Protein AF-A0A5J4Y5H3-F1 (afdb_monomer_lite)

Foldseek 3Di:
DDDPDDDAPQLVVLVVVQVVCVVPPDPQKDKADPPPDSQKMKMWGAQDPPDPRHRPIWIKIWGHDSPPPVAAIFIFTPDQDDDPQADRRRGGDDCVNDVVD

Structure (mmCIF, N/CA/C/O backbone):
data_AF-A0A5J4Y5H3-F1
#
_entry.id   AF-A0A5J4Y5H3-F1
#
loop_
_atom_site.group_PDB
_atom_site.id
_atom_site.type_symbol
_atom_site.label_atom_id
_atom_site.label_alt_id
_atom_site.label_comp_id
_atom_site.label_asym_id
_atom_site.label_entity_id
_atom_site.label_seq_id
_atom_site.pdbx_PDB_ins_code
_atom_site.Cartn_x
_atom_site.Cartn_y
_atom_site.Cartn_z
_atom_site.occupancy
_atom_site.B_iso_or_equiv
_atom_site.auth_seq_id
_atom_site.auth_comp_id
_atom_site.auth_asym_id
_atom_site.auth_atom_id
_atom_site.pdbx_PDB_model_num
ATOM 1 N N . MET A 1 1 ? -36.129 -0.599 12.506 1.00 42.72 1 MET A N 1
ATOM 2 C CA . MET A 1 1 ? -35.075 0.057 13.307 1.00 42.72 1 MET A CA 1
ATOM 3 C C . MET A 1 1 ? -33.785 -0.744 13.157 1.00 42.72 1 MET A C 1
ATOM 5 O O . MET A 1 1 ? -33.684 -1.814 13.737 1.00 42.72 1 MET A O 1
ATOM 9 N N . LYS A 1 2 ? -32.836 -0.296 12.326 1.00 43.00 2 LYS A N 1
ATOM 10 C CA . LYS A 1 2 ? -31.451 -0.795 12.341 1.00 43.00 2 LYS A CA 1
ATOM 11 C C . LYS A 1 2 ? -30.597 0.389 12.771 1.00 43.00 2 LYS A C 1
ATOM 13 O O . LYS A 1 2 ? -30.557 1.386 12.059 1.00 43.00 2 LYS A O 1
ATOM 18 N N . GLY A 1 3 ? -30.039 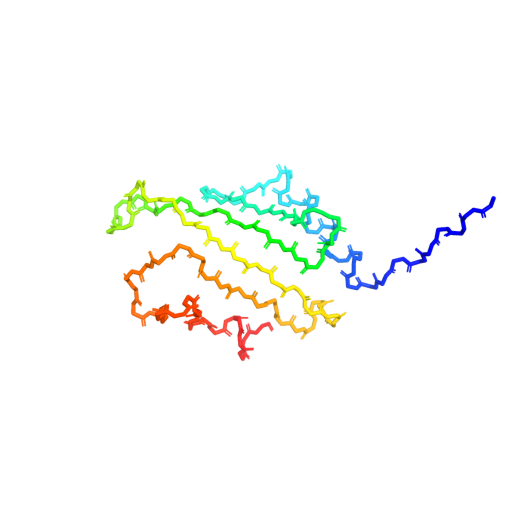0.318 13.977 1.00 41.38 3 GLY A N 1
ATOM 19 C CA . GLY A 1 3 ? -29.158 1.358 14.493 1.00 41.38 3 GLY A CA 1
ATOM 20 C C . GLY A 1 3 ? -27.951 1.482 13.575 1.00 41.38 3 GLY A C 1
ATOM 21 O O . GLY A 1 3 ? -27.277 0.491 13.305 1.00 41.38 3 GLY A O 1
ATOM 22 N N . SER A 1 4 ? -27.705 2.684 13.069 1.00 56.09 4 SER A N 1
ATOM 23 C CA . SER A 1 4 ? -26.438 3.039 12.445 1.00 56.09 4 SER A CA 1
ATOM 24 C C . SER A 1 4 ? -25.344 2.865 13.500 1.00 56.09 4 SER A C 1
ATOM 26 O O . SER A 1 4 ? -25.162 3.736 14.352 1.00 56.09 4 SER A O 1
AT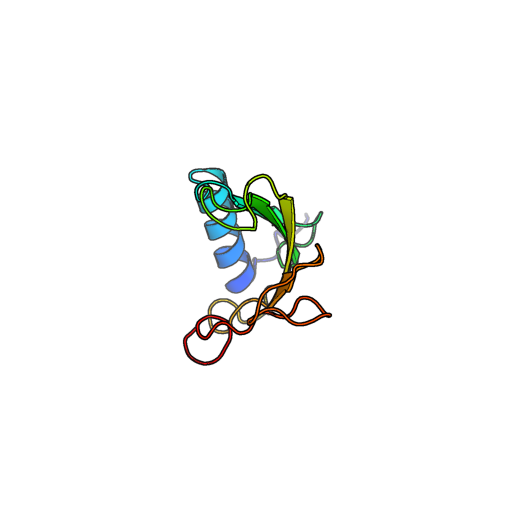OM 28 N N . GLY A 1 5 ? -24.678 1.708 13.497 1.00 61.19 5 GLY A N 1
ATOM 29 C CA . GLY A 1 5 ? -23.517 1.460 14.341 1.00 61.19 5 GLY A CA 1
ATOM 30 C C . GLY A 1 5 ? -22.502 2.568 14.096 1.00 61.19 5 GLY A C 1
ATOM 31 O O . GLY A 1 5 ? -22.141 2.848 12.953 1.00 61.19 5 GLY A O 1
ATOM 32 N N . GLN A 1 6 ? -22.115 3.263 15.159 1.00 72.38 6 GLN A N 1
ATOM 33 C CA . GLN A 1 6 ? -21.184 4.375 15.065 1.00 72.38 6 GLN A CA 1
ATOM 34 C C . GLN A 1 6 ? -19.857 3.837 14.517 1.00 72.38 6 GLN A C 1
ATOM 36 O O . GLN A 1 6 ? -19.244 2.962 15.124 1.00 72.38 6 GLN A O 1
ATOM 41 N N . LEU A 1 7 ? -19.433 4.324 13.349 1.00 78.44 7 LEU A N 1
ATOM 42 C CA . LEU A 1 7 ? -18.156 3.929 12.753 1.00 78.44 7 LEU A CA 1
ATOM 43 C C . LEU A 1 7 ? -17.010 4.229 13.729 1.00 78.44 7 LEU A C 1
ATOM 45 O O . LEU A 1 7 ? -17.000 5.295 14.363 1.00 78.44 7 LEU A O 1
ATOM 49 N N . SER A 1 8 ? -16.039 3.316 13.820 1.00 92.12 8 SER A N 1
ATOM 50 C CA . SER A 1 8 ? -14.809 3.557 14.577 1.00 92.12 8 SER A CA 1
ATOM 51 C C . SER A 1 8 ? -14.073 4.784 14.027 1.00 92.12 8 SER A C 1
ATOM 53 O O . SER A 1 8 ? -14.258 5.183 12.873 1.00 92.12 8 SER A O 1
ATOM 55 N N . SER A 1 9 ? -13.228 5.403 14.852 1.00 93.31 9 SER A N 1
ATOM 56 C CA . SER A 1 9 ? -12.367 6.512 14.418 1.00 93.31 9 SER A CA 1
ATOM 57 C C . SER A 1 9 ? -11.509 6.127 13.208 1.00 93.31 9 SER A C 1
ATOM 59 O O . SER A 1 9 ? -11.424 6.900 12.255 1.00 93.31 9 SER A O 1
ATOM 61 N N . SER A 1 10 ? -10.956 4.912 13.212 1.00 96.31 10 SER A N 1
ATOM 62 C CA . SER A 1 10 ? -10.184 4.338 12.107 1.00 96.31 10 SER A CA 1
ATOM 63 C C . SER A 1 10 ? -11.013 4.189 10.831 1.00 96.31 10 SER A C 1
ATOM 65 O O . SER A 1 10 ? -10.604 4.683 9.784 1.00 96.31 10 SER A O 1
ATOM 67 N N . ALA A 1 11 ? -12.223 3.627 10.905 1.00 96.19 11 ALA A N 1
ATOM 68 C CA . ALA A 1 11 ? -13.102 3.500 9.742 1.00 96.19 11 ALA A CA 1
ATOM 69 C C . ALA A 1 11 ? -13.488 4.866 9.151 1.00 96.19 11 ALA A C 1
ATOM 71 O O . ALA A 1 11 ? -13.493 5.027 7.933 1.00 96.19 11 ALA A O 1
ATOM 72 N N . LYS A 1 12 ? -13.764 5.871 9.996 1.00 96.62 12 LYS A N 1
ATOM 73 C CA . LYS A 1 12 ? -14.040 7.245 9.539 1.00 96.62 12 LYS A CA 1
ATOM 74 C C . LYS A 1 12 ? -12.837 7.859 8.824 1.00 96.62 12 LYS A C 1
ATOM 76 O O . LYS A 1 12 ? -13.009 8.513 7.799 1.00 96.62 12 LYS A O 1
ATOM 81 N N . ARG A 1 13 ? -11.627 7.648 9.355 1.00 97.75 13 ARG A N 1
ATOM 82 C CA . ARG A 1 13 ? -10.381 8.110 8.730 1.00 97.75 13 ARG A CA 1
ATOM 83 C C . ARG A 1 13 ? -10.181 7.461 7.357 1.00 97.75 13 ARG A C 1
ATOM 85 O O . ARG A 1 13 ? -9.956 8.186 6.397 1.00 97.75 13 ARG A O 1
ATOM 92 N N . ILE A 1 14 ? -10.331 6.140 7.255 1.00 97.81 14 ILE A N 1
ATOM 93 C CA . ILE A 1 14 ? -10.163 5.404 5.990 1.00 97.81 14 ILE A CA 1
ATOM 94 C C . ILE A 1 14 ? -11.225 5.824 4.961 1.00 97.81 14 ILE A C 1
ATOM 96 O O . ILE A 1 14 ? -10.909 6.014 3.793 1.00 97.81 14 ILE A O 1
ATOM 100 N N . GLN A 1 15 ? -12.481 6.031 5.374 1.00 96.62 15 GLN A N 1
ATOM 101 C CA . GLN A 1 15 ? -13.531 6.535 4.476 1.00 96.62 15 GLN A CA 1
ATOM 102 C C . GLN A 1 15 ? -13.231 7.935 3.937 1.00 96.62 15 GLN A C 1
ATOM 104 O O . GLN A 1 15 ? -13.533 8.218 2.779 1.00 96.62 15 GLN A O 1
ATOM 109 N N . LYS A 1 16 ? -12.640 8.808 4.761 1.00 97.25 16 LYS A N 1
ATOM 110 C CA . LYS A 1 16 ? -12.216 10.137 4.317 1.00 97.25 16 LYS A CA 1
ATOM 111 C C . LYS A 1 16 ? -11.124 10.034 3.249 1.00 97.25 16 LYS A C 1
ATOM 113 O O . LYS A 1 16 ? -11.272 10.638 2.194 1.00 97.25 16 LYS A O 1
ATOM 118 N N . GLU A 1 17 ? -10.096 9.221 3.482 1.00 97.94 17 GLU A N 1
ATOM 119 C CA . GLU A 1 17 ? -9.034 8.989 2.490 1.00 97.94 17 GLU A CA 1
ATOM 120 C C . GLU A 1 17 ? -9.557 8.329 1.214 1.00 97.94 17 GLU A C 1
ATOM 122 O O . GLU A 1 17 ? -9.106 8.664 0.125 1.00 97.94 17 GLU A O 1
ATOM 127 N N . LEU A 1 18 ? -10.544 7.433 1.323 1.00 97.25 18 LEU A N 1
ATOM 128 C CA . LEU A 1 18 ? -11.207 6.849 0.158 1.00 97.25 18 LEU A CA 1
ATOM 129 C C . LEU A 1 18 ? -11.897 7.916 -0.697 1.00 97.25 18 LEU A C 1
ATOM 131 O O . LEU A 1 18 ? -11.821 7.867 -1.923 1.00 97.25 18 LEU A O 1
ATOM 135 N N . ALA A 1 19 ? -12.575 8.875 -0.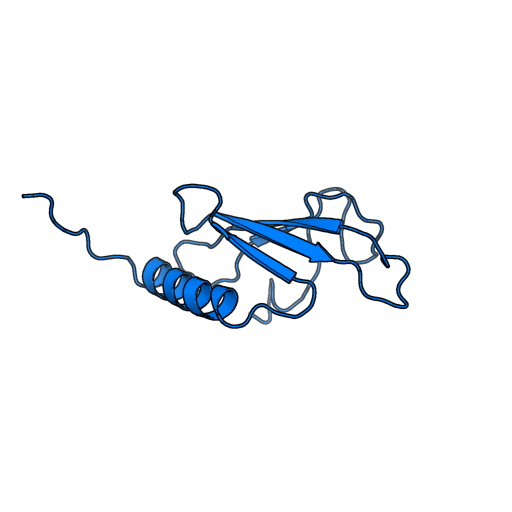066 1.00 96.81 19 ALA A N 1
ATOM 136 C CA . ALA A 1 19 ? -13.191 9.983 -0.785 1.00 96.81 19 ALA A CA 1
ATOM 137 C C . ALA A 1 19 ? -12.130 10.877 -1.449 1.00 96.81 19 ALA A C 1
ATOM 139 O O . ALA A 1 19 ? -12.307 11.270 -2.599 1.00 96.81 19 ALA A O 1
ATOM 140 N N . GLU A 1 20 ? -11.021 11.147 -0.756 1.00 96.88 20 GLU A N 1
ATOM 141 C CA . GLU A 1 20 ? -9.910 11.956 -1.270 1.00 96.88 20 GLU A CA 1
ATOM 142 C C . GLU A 1 20 ? -9.226 11.287 -2.470 1.00 96.88 20 GLU A C 1
ATOM 144 O O . GLU A 1 20 ? -9.141 11.902 -3.528 1.00 96.88 20 GLU A O 1
ATOM 149 N N . ILE A 1 21 ? -8.834 10.011 -2.370 1.00 95.75 21 ILE A N 1
ATOM 150 C CA . ILE A 1 21 ? -8.184 9.287 -3.477 1.00 95.75 21 ILE A CA 1
ATOM 151 C C . ILE A 1 21 ? -9.120 9.051 -4.666 1.00 95.75 21 ILE A C 1
ATOM 153 O O . ILE A 1 21 ? -8.662 8.945 -5.799 1.00 95.75 21 ILE A O 1
ATOM 157 N N . SER A 1 22 ? -10.432 8.960 -4.428 1.00 93.31 22 SER A N 1
ATOM 158 C CA . SER A 1 22 ? -11.418 8.840 -5.510 1.00 93.31 22 SER A CA 1
ATOM 159 C C . SER A 1 22 ? -11.606 10.160 -6.259 1.00 93.31 22 SER A C 1
ATOM 161 O O . SER A 1 22 ? -11.948 10.144 -7.439 1.00 93.31 22 SER A O 1
ATOM 163 N N . LEU A 1 23 ? -11.419 11.290 -5.571 1.00 95.75 23 LEU A N 1
ATOM 164 C CA . LEU A 1 23 ? -11.535 12.626 -6.147 1.00 95.75 23 LEU A CA 1
ATOM 165 C C . LEU A 1 23 ? -10.248 13.050 -6.864 1.00 95.75 23 LEU A C 1
ATOM 167 O O . LEU A 1 23 ? -10.322 13.610 -7.955 1.00 95.75 23 LEU A O 1
ATOM 171 N N . ASP A 1 24 ? -9.097 12.784 -6.252 1.00 94.69 24 ASP A N 1
ATOM 172 C CA . ASP A 1 24 ? -7.773 13.165 -6.744 1.00 94.69 24 ASP A CA 1
ATOM 173 C C . ASP A 1 24 ? -6.792 11.987 -6.596 1.00 94.69 24 ASP A C 1
ATOM 175 O O . ASP A 1 24 ? -6.007 11.921 -5.642 1.00 94.69 24 ASP A O 1
ATOM 179 N N . PRO A 1 25 ? -6.873 10.980 -7.487 1.00 93.19 25 PRO A N 1
ATOM 180 C CA . PRO A 1 25 ? -5.996 9.823 -7.418 1.00 93.19 25 PRO A CA 1
ATOM 181 C C . PRO A 1 25 ? -4.553 10.222 -7.757 1.00 93.19 25 PRO A C 1
ATOM 183 O O . PRO A 1 25 ? -4.324 10.933 -8.741 1.00 93.19 25 PRO A O 1
ATOM 186 N N . PRO A 1 26 ? -3.546 9.707 -7.025 1.00 93.75 26 PRO A N 1
ATOM 187 C CA . PRO A 1 26 ? -2.157 9.895 -7.406 1.00 93.75 26 PRO A CA 1
ATOM 188 C C . PRO A 1 26 ? -1.922 9.403 -8.834 1.00 93.75 26 PRO A C 1
ATOM 190 O O . PRO A 1 26 ? -2.423 8.348 -9.235 1.00 93.75 26 PRO A O 1
ATOM 193 N N . CYS A 1 27 ? -1.133 10.157 -9.601 1.00 92.69 27 CYS A N 1
ATOM 194 C CA . CYS A 1 27 ? -0.815 9.801 -10.979 1.00 92.69 27 CYS A CA 1
ATOM 195 C C . CYS A 1 27 ? -0.312 8.352 -11.059 1.00 92.69 27 CYS A C 1
ATOM 197 O O . CYS A 1 27 ? 0.538 7.946 -10.266 1.00 92.69 27 CYS A O 1
ATOM 199 N N . ASN A 1 28 ? -0.825 7.592 -12.031 1.00 94.44 28 ASN A N 1
ATOM 200 C CA . ASN A 1 28 ? -0.484 6.186 -12.266 1.00 94.44 28 ASN A CA 1
ATOM 201 C C . ASN A 1 28 ? -0.869 5.207 -11.144 1.00 94.44 28 ASN A C 1
ATOM 203 O O . ASN A 1 28 ? -0.475 4.041 -11.210 1.00 94.44 28 ASN A O 1
ATOM 207 N N . CYS A 1 29 ? -1.664 5.632 -10.163 1.00 96.75 29 CYS A N 1
ATOM 208 C CA . CYS A 1 29 ? -2.112 4.790 -9.064 1.00 96.75 29 CYS A CA 1
ATOM 209 C C . CYS A 1 29 ? -3.640 4.760 -8.968 1.00 96.75 29 CYS A C 1
ATOM 211 O O . CYS A 1 29 ? -4.332 5.737 -9.242 1.00 96.75 29 CYS A O 1
ATOM 213 N N . SER A 1 30 ? -4.171 3.635 -8.510 1.00 96.56 30 SER A N 1
ATOM 214 C CA . SER A 1 30 ? -5.547 3.523 -8.031 1.00 96.56 30 SER A CA 1
ATOM 215 C C . SER A 1 30 ? -5.574 2.672 -6.771 1.00 96.56 30 SER A C 1
ATOM 217 O O . SER A 1 30 ? -4.724 1.796 -6.590 1.00 96.56 30 SER A O 1
ATOM 219 N N . ALA A 1 31 ? -6.520 2.928 -5.874 1.00 97.69 31 ALA A N 1
ATOM 220 C CA . ALA A 1 31 ? -6.726 2.097 -4.698 1.00 97.69 31 ALA A CA 1
ATOM 221 C C . ALA A 1 31 ? -8.173 2.187 -4.212 1.00 97.69 31 ALA A C 1
ATOM 223 O O . ALA A 1 31 ? -8.826 3.215 -4.379 1.00 97.69 31 ALA A O 1
ATOM 224 N N . GLY A 1 32 ? -8.667 1.112 -3.606 1.00 97.25 32 GLY A N 1
ATOM 225 C CA . GLY A 1 32 ? -9.987 1.100 -2.993 1.00 97.25 32 GLY A CA 1
ATOM 226 C C . GLY A 1 32 ? -10.317 -0.228 -2.315 1.00 97.25 32 GLY A C 1
ATOM 227 O O . GLY A 1 32 ? -9.542 -1.184 -2.420 1.00 97.25 32 GLY A O 1
ATOM 228 N N . PRO A 1 33 ? -11.461 -0.304 -1.616 1.00 97.19 33 PRO A N 1
ATOM 229 C CA . PRO A 1 33 ? -11.831 -1.459 -0.813 1.00 97.19 33 PRO A CA 1
ATOM 230 C C . PRO A 1 33 ? -12.005 -2.729 -1.640 1.00 97.19 33 PRO A C 1
ATOM 232 O O . PRO A 1 33 ? -12.553 -2.729 -2.745 1.00 97.19 33 PRO A O 1
ATOM 235 N N . LYS A 1 34 ? -11.576 -3.846 -1.064 1.00 93.62 34 LYS A N 1
ATOM 236 C CA . LYS A 1 34 ? -11.796 -5.187 -1.584 1.00 93.62 34 LYS A CA 1
ATOM 237 C C . LYS A 1 34 ? -13.156 -5.685 -1.092 1.00 93.62 34 LYS A C 1
ATOM 239 O O . LYS A 1 34 ? -13.261 -6.336 -0.055 1.00 93.62 34 LYS A O 1
ATOM 244 N N . GLY A 1 35 ? -14.203 -5.379 -1.853 1.00 92.06 35 GLY A N 1
ATOM 245 C CA . GLY A 1 35 ? -15.578 -5.718 -1.478 1.00 92.06 35 GLY A CA 1
ATOM 246 C C . GLY A 1 35 ? -16.072 -4.859 -0.313 1.00 92.06 35 GLY A C 1
ATOM 247 O O . GLY A 1 35 ? -15.854 -3.651 -0.303 1.00 92.06 35 GLY A O 1
ATOM 248 N N . ASP A 1 36 ? -16.724 -5.482 0.670 1.00 91.38 36 ASP A N 1
ATOM 249 C CA . ASP A 1 36 ? -17.438 -4.761 1.734 1.00 91.38 36 ASP A CA 1
ATOM 250 C C . ASP A 1 36 ? -16.555 -4.384 2.942 1.00 91.38 36 ASP A C 1
ATOM 252 O O . ASP A 1 36 ? -16.980 -3.620 3.813 1.00 91.38 36 ASP A O 1
ATOM 256 N N . ASN A 1 37 ? -15.326 -4.910 3.028 1.00 93.38 37 ASN A N 1
ATOM 257 C CA . ASN A 1 37 ? -14.418 -4.621 4.138 1.00 93.38 37 ASN A CA 1
ATOM 258 C C . ASN A 1 37 ? -13.577 -3.365 3.859 1.00 93.38 37 ASN A C 1
ATOM 260 O O . ASN A 1 37 ? -12.591 -3.413 3.127 1.00 93.38 37 ASN A O 1
ATOM 264 N N . ILE A 1 38 ? -13.914 -2.251 4.517 1.00 95.75 38 ILE A N 1
ATOM 265 C CA . ILE A 1 38 ? -13.201 -0.969 4.372 1.00 95.75 38 ILE A CA 1
ATOM 266 C C . ILE A 1 38 ? -11.724 -1.027 4.813 1.00 95.75 38 ILE A C 1
ATOM 268 O O . ILE A 1 38 ? -10.953 -0.157 4.423 1.00 95.75 38 ILE A O 1
ATOM 272 N N . TYR A 1 39 ? -11.315 -2.032 5.598 1.00 97.75 39 TYR A N 1
ATOM 273 C CA . TYR A 1 39 ? -9.935 -2.202 6.083 1.00 97.75 39 TYR A CA 1
ATOM 274 C C . TYR A 1 39 ? -9.036 -3.010 5.143 1.00 97.75 39 TYR A C 1
ATOM 276 O O . TYR A 1 39 ? -7.835 -3.117 5.388 1.00 97.75 39 TYR A O 1
ATOM 284 N N . GLU A 1 40 ? -9.589 -3.586 4.081 1.00 98.06 40 GLU A N 1
ATOM 285 C CA . GLU A 1 40 ? -8.834 -4.338 3.085 1.00 98.06 40 GLU A CA 1
ATOM 286 C C . GLU A 1 40 ? -8.985 -3.653 1.745 1.00 98.06 40 GLU A C 1
ATOM 288 O O . GLU A 1 40 ? -10.092 -3.533 1.230 1.00 98.06 40 GLU A O 1
ATOM 293 N N . TRP A 1 41 ? -7.886 -3.180 1.180 1.00 98.31 41 TRP A N 1
ATOM 294 C CA . TRP A 1 41 ? -7.882 -2.506 -0.106 1.00 98.31 41 TRP A CA 1
ATOM 295 C C . TRP A 1 41 ? -7.030 -3.263 -1.110 1.00 98.31 41 TRP A C 1
ATOM 297 O O . TRP A 1 41 ? -6.035 -3.910 -0.774 1.00 98.31 41 TRP A O 1
ATOM 307 N N . VAL A 1 42 ? -7.420 -3.125 -2.369 1.00 98.00 42 VAL A N 1
ATOM 308 C CA . VAL A 1 42 ? -6.590 -3.452 -3.522 1.00 98.00 42 VAL A CA 1
ATOM 309 C C . VAL A 1 42 ? -6.109 -2.160 -4.156 1.00 98.00 42 VAL A C 1
ATOM 311 O O . VAL A 1 42 ? -6.839 -1.171 -4.213 1.00 98.00 42 VAL A O 1
ATOM 314 N N . SER A 1 43 ? -4.876 -2.170 -4.642 1.00 98.19 43 SER A N 1
ATOM 315 C CA . SER A 1 43 ? -4.290 -1.050 -5.364 1.00 98.19 43 SER A CA 1
ATOM 316 C C . SER A 1 43 ? -3.626 -1.521 -6.649 1.00 98.19 43 SER A C 1
ATOM 318 O O . SER A 1 43 ? -3.159 -2.658 -6.743 1.00 98.19 43 SER A O 1
ATOM 320 N N . THR A 1 44 ? -3.611 -0.639 -7.644 1.00 98.00 44 THR A N 1
ATOM 321 C CA . THR A 1 44 ? -2.863 -0.809 -8.886 1.00 98.00 44 THR A CA 1
ATOM 322 C C . THR A 1 44 ? -1.871 0.333 -9.025 1.00 98.00 44 THR A C 1
ATOM 324 O O . THR A 1 44 ? -2.239 1.489 -8.836 1.00 98.00 44 THR A O 1
ATOM 327 N N . ILE A 1 45 ? -0.632 0.009 -9.385 1.00 97.88 45 ILE A N 1
ATOM 328 C CA . ILE A 1 45 ? 0.411 0.973 -9.735 1.00 97.88 45 ILE A CA 1
ATOM 329 C C . ILE A 1 45 ? 0.876 0.666 -11.155 1.00 97.88 45 ILE A C 1
ATOM 331 O O . ILE A 1 45 ? 1.282 -0.461 -11.454 1.00 97.88 45 ILE A O 1
ATOM 335 N N . MET A 1 46 ? 0.836 1.670 -12.027 1.00 98.00 46 MET A N 1
ATOM 336 C CA . MET A 1 46 ? 1.479 1.597 -13.334 1.00 98.00 46 MET A CA 1
ATOM 337 C C . MET A 1 46 ? 2.969 1.864 -13.155 1.00 98.00 46 MET A C 1
ATOM 339 O O . MET A 1 46 ? 3.376 2.810 -12.478 1.00 98.00 46 MET A O 1
ATOM 343 N N . GLY A 1 47 ? 3.795 1.021 -13.763 1.00 97.31 47 GLY A N 1
ATOM 344 C CA . GLY A 1 47 ? 5.237 1.151 -13.681 1.00 97.31 47 GLY A CA 1
ATOM 345 C C . GLY A 1 47 ? 5.716 2.508 -14.211 1.00 97.31 47 GLY A C 1
ATOM 346 O O . GLY A 1 47 ? 5.332 2.882 -15.325 1.00 97.31 47 GLY A O 1
ATOM 347 N N . PRO A 1 48 ? 6.557 3.244 -13.459 1.00 96.12 48 PRO A N 1
ATOM 348 C CA . PRO A 1 48 ? 6.993 4.578 -13.854 1.00 96.12 48 PRO A CA 1
ATOM 349 C C . PRO A 1 48 ? 7.660 4.592 -15.232 1.00 96.12 48 PRO A C 1
ATOM 351 O O . PRO A 1 48 ? 8.470 3.711 -15.550 1.00 96.12 48 PRO A O 1
ATOM 354 N N . SER A 1 49 ? 7.368 5.619 -16.032 1.00 95.25 49 SER A N 1
ATOM 355 C CA . SER A 1 49 ? 8.097 5.885 -17.275 1.00 95.25 49 SER A CA 1
ATOM 356 C C . SER A 1 49 ? 9.583 6.059 -16.981 1.00 95.25 49 SER A C 1
ATOM 358 O O . SER A 1 49 ? 9.946 6.557 -15.916 1.00 95.25 49 SER A O 1
ATOM 360 N N . SER A 1 50 ? 10.448 5.688 -17.923 1.00 95.00 50 SER A N 1
ATOM 361 C CA . SER A 1 50 ? 11.912 5.736 -17.789 1.00 95.00 50 SER A CA 1
ATOM 362 C C . SER A 1 50 ? 12.499 4.852 -16.677 1.00 95.00 50 SER A C 1
ATOM 364 O O . SER A 1 50 ? 13.660 5.007 -16.310 1.00 95.00 50 SER A O 1
ATOM 366 N N . SER A 1 51 ? 11.727 3.886 -16.171 1.00 96.75 51 SER A N 1
ATOM 367 C CA . SER A 1 51 ? 12.213 2.845 -15.261 1.00 96.75 51 SER A CA 1
ATOM 368 C C . SER A 1 51 ? 12.185 1.465 -15.932 1.00 96.75 51 SER A C 1
ATOM 370 O O . SER A 1 51 ? 11.439 1.271 -16.896 1.00 96.75 51 SER A O 1
ATOM 372 N N . PRO A 1 52 ? 12.908 0.463 -15.397 1.00 97.69 52 PRO A N 1
ATOM 373 C CA . PRO A 1 52 ? 12.784 -0.930 -15.841 1.00 97.69 52 PRO A CA 1
ATOM 374 C C . PRO A 1 52 ? 11.367 -1.505 -15.702 1.00 97.69 52 PRO A C 1
ATOM 376 O O . PRO A 1 52 ? 11.064 -2.544 -16.280 1.00 97.69 52 PRO A O 1
ATOM 379 N N . TYR A 1 53 ? 10.503 -0.846 -14.926 1.00 97.94 53 TYR A N 1
ATOM 380 C CA . TYR A 1 53 ? 9.126 -1.258 -14.682 1.00 97.94 53 TYR A CA 1
ATOM 381 C C . TYR A 1 53 ? 8.135 -0.635 -15.669 1.00 97.94 53 TYR A C 1
ATOM 383 O O . TYR A 1 53 ? 6.949 -0.944 -15.585 1.00 97.94 53 TYR A O 1
ATOM 391 N N . GLN A 1 54 ? 8.586 0.244 -16.572 1.00 97.38 54 GLN A N 1
ATOM 392 C CA . GLN A 1 54 ? 7.734 0.944 -17.534 1.00 97.38 54 GLN A CA 1
ATOM 393 C C . GLN A 1 54 ? 6.778 -0.018 -18.259 1.00 97.38 54 GLN A C 1
ATOM 395 O O . GLN A 1 54 ? 7.166 -1.112 -18.661 1.00 97.38 54 GLN A O 1
ATOM 400 N N . ALA A 1 55 ? 5.527 0.423 -18.435 1.00 95.62 55 ALA A N 1
ATOM 401 C CA . ALA A 1 55 ? 4.417 -0.353 -19.003 1.00 95.62 55 ALA A CA 1
ATOM 402 C C . ALA A 1 55 ? 3.984 -1.590 -18.184 1.00 95.62 55 ALA A C 1
ATOM 404 O O . ALA A 1 55 ? 3.053 -2.291 -18.578 1.00 95.62 55 ALA A O 1
ATOM 405 N N . GLY A 1 56 ? 4.603 -1.841 -17.027 1.00 97.25 56 GLY A N 1
ATOM 406 C CA . GLY A 1 56 ? 4.148 -2.835 -16.063 1.00 97.25 56 GLY A CA 1
ATOM 407 C C . GLY A 1 56 ? 2.885 -2.394 -15.320 1.00 97.25 56 GLY A C 1
ATOM 408 O O . GLY A 1 56 ? 2.654 -1.203 -15.107 1.00 97.25 56 GLY A O 1
ATOM 409 N N . VAL A 1 57 ? 2.091 -3.374 -14.888 1.00 98.06 57 VAL A N 1
ATOM 410 C CA . VAL A 1 57 ? 0.914 -3.179 -14.031 1.00 98.06 57 VAL A CA 1
ATOM 411 C C . VAL A 1 57 ? 1.102 -4.013 -12.769 1.00 98.06 57 VAL A C 1
ATOM 413 O O . VAL A 1 57 ? 1.185 -5.243 -12.826 1.00 98.06 57 VAL A O 1
ATOM 416 N N . PHE A 1 58 ? 1.192 -3.346 -11.624 1.00 98.50 58 PHE A N 1
ATOM 417 C CA . PHE A 1 58 ? 1.485 -3.981 -10.345 1.00 98.50 58 PHE A CA 1
ATOM 418 C C . PHE A 1 58 ? 0.274 -3.900 -9.432 1.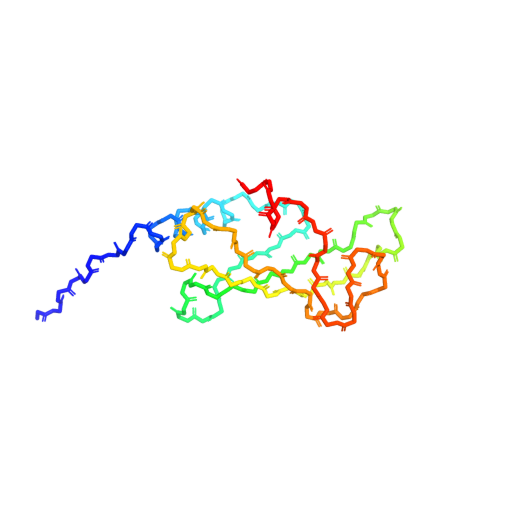00 98.50 58 PHE A C 1
ATOM 420 O O . PHE A 1 58 ? -0.213 -2.814 -9.138 1.00 98.50 58 PHE A O 1
ATOM 427 N N . PHE A 1 59 ? -0.195 -5.055 -8.967 1.00 98.31 59 PHE A N 1
ATOM 428 C CA . PHE A 1 59 ? -1.263 -5.147 -7.985 1.00 98.31 59 PHE A CA 1
ATOM 429 C C . PHE A 1 59 ? -0.669 -5.231 -6.587 1.00 98.31 59 PHE A C 1
ATOM 431 O O . PHE A 1 59 ? 0.274 -5.996 -6.354 1.00 98.31 59 PHE A O 1
ATOM 438 N N . LEU A 1 60 ? -1.244 -4.476 -5.659 1.00 98.56 60 LEU A N 1
ATOM 439 C CA . LEU A 1 60 ? -0.879 -4.474 -4.252 1.00 98.56 60 LEU A CA 1
ATOM 440 C C . LEU A 1 60 ? -2.112 -4.731 -3.394 1.00 98.56 60 LEU A C 1
ATOM 442 O O . LEU A 1 60 ? -3.230 -4.353 -3.743 1.00 98.56 60 LEU A O 1
ATOM 446 N N . ASP A 1 61 ? -1.870 -5.356 -2.253 1.00 98.31 61 ASP A N 1
ATOM 447 C CA . ASP A 1 61 ? -2.825 -5.502 -1.169 1.00 98.31 61 ASP A CA 1
ATOM 448 C C . ASP A 1 61 ? -2.447 -4.544 -0.037 1.00 98.31 61 ASP A C 1
ATOM 450 O O . ASP A 1 61 ? -1.281 -4.469 0.359 1.00 98.31 61 ASP A O 1
ATOM 454 N N . ILE A 1 62 ? -3.434 -3.826 0.494 1.00 98.44 62 ILE A N 1
ATOM 455 C CA . ILE A 1 62 ? -3.278 -2.877 1.599 1.00 98.44 62 ILE A CA 1
ATOM 456 C C . ILE A 1 62 ? -4.221 -3.313 2.720 1.00 98.44 62 ILE A C 1
ATOM 458 O O . ILE A 1 62 ? -5.427 -3.418 2.519 1.00 98.44 62 ILE A O 1
ATOM 462 N N . HIS A 1 63 ? -3.673 -3.574 3.904 1.00 98.31 63 HIS A N 1
ATOM 463 C CA . HIS A 1 63 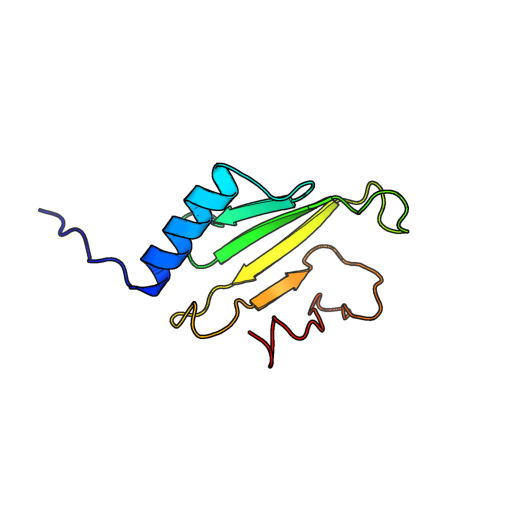? -4.450 -3.947 5.086 1.00 98.31 63 HIS A CA 1
ATOM 464 C C . HIS A 1 63 ? -4.270 -2.889 6.168 1.00 98.31 63 HIS A C 1
ATOM 466 O O . HIS A 1 63 ? -3.168 -2.705 6.689 1.00 98.31 63 HIS A O 1
ATOM 472 N N . PHE A 1 64 ? -5.353 -2.208 6.517 1.00 98.25 64 PHE A N 1
ATOM 473 C CA . PHE A 1 64 ? -5.362 -1.205 7.571 1.00 98.25 64 PHE A CA 1
ATOM 474 C C . PHE A 1 64 ? -5.539 -1.883 8.937 1.00 98.25 64 PHE A C 1
ATOM 476 O O . PHE A 1 64 ? -6.455 -2.694 9.100 1.00 98.25 64 PHE A O 1
ATOM 483 N N . PRO A 1 65 ? -4.702 -1.572 9.940 1.00 97.19 65 PRO A N 1
ATOM 484 C CA . PRO A 1 65 ? -4.917 -2.068 11.290 1.00 97.19 65 PRO A CA 1
ATOM 485 C C . PRO A 1 65 ? -6.060 -1.303 11.980 1.00 97.19 65 PRO A C 1
ATOM 487 O O . PRO A 1 65 ? -6.444 -0.204 11.578 1.00 97.19 65 PRO A O 1
ATOM 490 N N . ALA A 1 66 ? -6.607 -1.871 13.056 1.00 95.12 66 ALA A N 1
ATOM 491 C CA . ALA A 1 66 ? -7.734 -1.271 13.778 1.00 95.12 66 ALA A CA 1
ATOM 492 C C . ALA A 1 66 ? -7.406 0.097 14.411 1.00 95.12 66 ALA A C 1
ATOM 494 O O . ALA A 1 66 ? -8.307 0.914 14.606 1.00 95.12 66 ALA A O 1
ATOM 495 N N . ASP A 1 67 ? -6.130 0.339 14.712 1.00 95.75 67 ASP A N 1
ATOM 496 C CA . ASP A 1 67 ? -5.575 1.562 15.294 1.00 95.75 67 ASP A CA 1
ATOM 497 C C . ASP A 1 67 ? -5.015 2.539 14.249 1.00 95.75 67 ASP A C 1
ATOM 499 O O . ASP A 1 67 ? -4.380 3.532 14.605 1.00 95.75 67 ASP A O 1
ATOM 503 N N . TYR A 1 68 ? -5.292 2.321 12.961 1.00 97.44 68 TYR A N 1
ATOM 504 C CA . TYR A 1 68 ? -5.051 3.321 11.924 1.00 97.44 68 TYR A CA 1
ATOM 505 C C . TYR A 1 68 ? -5.744 4.654 12.286 1.00 97.44 68 TYR A C 1
ATOM 507 O O . TYR A 1 68 ? -6.909 4.640 12.694 1.00 97.44 68 TYR A O 1
ATOM 515 N N . PRO A 1 69 ? -5.087 5.820 12.156 1.00 96.88 69 PRO A N 1
ATOM 516 C CA . PRO A 1 69 ? -3.812 6.086 11.487 1.00 96.88 69 PRO A CA 1
ATOM 517 C C . PRO A 1 69 ? -2.605 6.143 12.439 1.00 96.88 69 PRO A C 1
ATOM 519 O O . PRO A 1 69 ? -1.597 6.732 12.081 1.00 96.88 69 PRO A O 1
ATOM 522 N N . PHE A 1 70 ? -2.683 5.600 13.656 1.00 96.50 70 PHE A N 1
ATOM 523 C CA . PHE A 1 70 ? -1.552 5.601 14.598 1.00 96.50 70 PHE A CA 1
ATOM 524 C C . PHE A 1 70 ? -0.557 4.464 14.341 1.00 96.50 70 PHE A C 1
ATOM 526 O O . PHE A 1 70 ? 0.570 4.516 14.825 1.00 96.50 70 PHE A O 1
ATOM 533 N N . LYS A 1 71 ? -0.966 3.447 13.575 1.00 96.44 71 LYS A N 1
ATOM 534 C CA . LYS A 1 71 ? -0.077 2.432 13.006 1.00 96.44 71 LYS A CA 1
ATOM 535 C C . LYS A 1 71 ? -0.181 2.404 11.482 1.00 96.44 71 LYS A C 1
ATOM 537 O O . LYS A 1 71 ? -1.281 2.626 10.960 1.00 96.44 71 LYS A O 1
ATOM 542 N N . PRO A 1 72 ? 0.921 2.082 10.782 1.00 97.44 72 PRO A N 1
ATOM 543 C CA . PRO A 1 72 ? 0.941 2.012 9.330 1.00 97.44 72 PRO A CA 1
ATOM 544 C C . PRO A 1 72 ? 0.055 0.880 8.800 1.00 97.44 72 PRO A C 1
ATOM 546 O O . PRO A 1 72 ? -0.109 -0.153 9.462 1.00 97.44 72 PRO A O 1
ATOM 549 N N . PRO A 1 73 ? -0.487 1.022 7.580 1.00 97.88 73 PRO A N 1
ATOM 550 C CA . PRO A 1 73 ? -1.122 -0.078 6.888 1.00 97.88 73 PRO A CA 1
ATOM 551 C C . PRO A 1 73 ? -0.051 -1.061 6.411 1.00 97.88 73 PRO A C 1
ATOM 553 O O . PRO A 1 73 ? 1.062 -0.689 6.032 1.00 97.88 73 PRO A O 1
ATOM 556 N N . LYS A 1 74 ? -0.395 -2.345 6.367 1.00 98.00 74 LYS A N 1
ATOM 557 C CA . LYS A 1 74 ? 0.458 -3.357 5.749 1.00 98.00 74 LYS A CA 1
ATOM 558 C C . LYS A 1 74 ? 0.228 -3.351 4.242 1.00 98.00 74 LYS A C 1
ATOM 560 O O . LYS A 1 74 ? -0.827 -3.783 3.783 1.00 98.00 74 LYS A O 1
ATOM 565 N N . VAL A 1 75 ? 1.234 -2.918 3.489 1.00 98.31 75 VAL A N 1
ATOM 566 C CA . VAL A 1 75 ? 1.229 -2.925 2.019 1.00 98.31 75 VAL A CA 1
ATOM 567 C C . VAL A 1 75 ? 2.072 -4.091 1.506 1.00 98.31 75 VAL A C 1
ATOM 569 O O . VAL A 1 75 ? 3.168 -4.350 2.007 1.00 98.31 75 VAL A O 1
ATOM 572 N N . THR A 1 76 ? 1.565 -4.855 0.543 1.00 98.31 76 THR A N 1
ATOM 573 C CA . THR A 1 76 ? 2.268 -6.019 -0.018 1.00 98.31 76 THR A CA 1
ATOM 574 C C . THR A 1 76 ? 2.026 -6.117 -1.519 1.00 98.31 76 THR A C 1
ATOM 576 O O . THR A 1 76 ? 0.892 -6.016 -1.977 1.00 98.31 76 THR A O 1
ATOM 579 N N . PHE A 1 77 ? 3.087 -6.335 -2.293 1.00 98.50 77 PHE A N 1
ATOM 580 C CA . PHE A 1 77 ? 2.984 -6.611 -3.722 1.00 98.50 77 PHE A CA 1
ATOM 581 C C . PHE A 1 77 ? 2.371 -7.991 -3.955 1.00 98.50 77 PHE A C 1
ATOM 583 O O . PHE A 1 77 ? 2.896 -9.006 -3.501 1.00 98.50 77 PHE A O 1
ATOM 590 N N . ARG A 1 78 ? 1.279 -8.030 -4.717 1.00 97.75 78 ARG A N 1
ATOM 591 C CA . ARG A 1 78 ? 0.693 -9.268 -5.236 1.00 97.75 78 ARG A CA 1
ATOM 592 C C . ARG A 1 78 ? 1.353 -9.668 -6.553 1.00 97.75 78 ARG A C 1
ATOM 594 O O . ARG A 1 78 ? 1.639 -10.844 -6.774 1.00 97.75 78 ARG A O 1
ATOM 601 N N . THR A 1 79 ? 1.614 -8.696 -7.426 1.00 98.00 79 THR A N 1
ATOM 602 C CA . THR A 1 79 ? 2.402 -8.924 -8.643 1.00 98.00 79 THR A CA 1
ATOM 603 C C . THR A 1 79 ? 3.865 -9.124 -8.261 1.00 98.00 79 THR A C 1
ATOM 605 O O . THR A 1 79 ? 4.462 -8.254 -7.629 1.00 98.00 79 THR A O 1
ATOM 608 N N . ARG A 1 80 ? 4.466 -10.253 -8.662 1.00 97.00 80 ARG A N 1
ATOM 609 C CA . ARG A 1 80 ? 5.906 -10.482 -8.467 1.00 97.00 80 ARG A CA 1
ATOM 610 C C . ARG A 1 80 ? 6.708 -9.406 -9.198 1.00 97.00 80 ARG A C 1
ATOM 612 O O . ARG A 1 80 ? 6.455 -9.137 -10.369 1.00 97.00 80 ARG A O 1
ATOM 619 N N . ILE A 1 81 ? 7.692 -8.837 -8.514 1.00 97.62 81 ILE A N 1
ATOM 620 C CA . ILE A 1 81 ? 8.543 -7.766 -9.029 1.00 97.62 81 ILE A CA 1
ATOM 621 C C . ILE A 1 81 ? 9.990 -8.017 -8.609 1.00 97.62 81 ILE A C 1
ATOM 623 O O . ILE A 1 81 ? 10.253 -8.490 -7.504 1.00 97.62 81 ILE A O 1
ATOM 627 N N . TYR A 1 82 ? 10.928 -7.715 -9.501 1.00 97.56 82 TYR A N 1
ATOM 628 C CA . TYR A 1 82 ? 12.352 -7.753 -9.196 1.00 97.56 82 TYR A CA 1
ATOM 629 C C . TYR A 1 82 ? 12.806 -6.367 -8.731 1.00 97.56 82 TYR A C 1
ATOM 631 O O . TYR A 1 82 ? 13.020 -5.487 -9.558 1.00 97.56 82 TYR A O 1
ATOM 639 N N . HIS A 1 83 ? 12.910 -6.158 -7.418 1.00 97.88 83 HIS A N 1
ATOM 640 C CA . HIS A 1 83 ? 13.284 -4.874 -6.818 1.00 97.88 83 HIS A CA 1
ATOM 641 C C . HIS A 1 83 ? 14.071 -5.115 -5.522 1.00 97.88 83 HIS A C 1
ATOM 643 O O . HIS A 1 83 ? 13.675 -5.944 -4.710 1.00 97.88 83 HIS A O 1
ATOM 649 N N . CYS A 1 84 ? 15.162 -4.384 -5.277 1.00 97.31 84 CYS A N 1
ATOM 650 C CA . CYS A 1 84 ? 16.040 -4.622 -4.118 1.00 97.31 84 CYS A CA 1
ATOM 651 C C . CYS A 1 84 ? 15.341 -4.442 -2.756 1.00 97.31 84 CYS A C 1
ATOM 653 O O . CYS A 1 84 ? 15.693 -5.102 -1.783 1.00 97.31 84 CYS A O 1
ATOM 655 N N . ASN A 1 85 ? 14.327 -3.577 -2.693 1.00 97.94 85 ASN A N 1
ATOM 656 C CA . ASN A 1 85 ? 13.519 -3.348 -1.491 1.00 97.94 85 ASN A CA 1
ATOM 657 C C . ASN A 1 85 ? 12.202 -4.143 -1.438 1.00 97.94 85 ASN A C 1
ATOM 659 O O . ASN A 1 85 ? 11.378 -3.859 -0.571 1.00 97.94 85 ASN A O 1
ATOM 663 N N . ILE A 1 86 ? 11.972 -5.102 -2.342 1.00 98.12 86 ILE A N 1
ATOM 664 C CA . ILE A 1 86 ? 10.772 -5.951 -2.325 1.00 98.12 86 ILE A CA 1
ATOM 665 C C . ILE A 1 86 ? 11.215 -7.411 -2.340 1.00 98.12 86 ILE A C 1
ATOM 667 O O . ILE A 1 86 ? 11.904 -7.849 -3.258 1.00 98.12 86 ILE A O 1
ATOM 671 N N . ASN A 1 87 ? 10.843 -8.174 -1.313 1.00 97.12 87 ASN A N 1
ATOM 672 C CA . ASN A 1 87 ? 11.222 -9.585 -1.247 1.00 97.12 87 ASN A CA 1
ATOM 673 C C . ASN A 1 87 ? 10.301 -10.483 -2.096 1.00 97.12 87 ASN A C 1
ATOM 675 O O . ASN A 1 87 ? 9.294 -10.039 -2.647 1.00 97.12 87 ASN A O 1
ATOM 679 N N . SER A 1 88 ? 10.623 -11.776 -2.182 1.00 95.81 88 SER A N 1
ATOM 680 C CA . SER A 1 88 ? 9.863 -12.762 -2.971 1.00 95.81 88 SER A CA 1
ATOM 681 C C . SER A 1 88 ? 8.412 -12.962 -2.512 1.00 95.81 88 SER A C 1
ATOM 683 O O . SER A 1 88 ? 7.590 -13.438 -3.294 1.00 95.81 88 SER A O 1
ATOM 685 N N . SER A 1 89 ? 8.091 -12.570 -1.277 1.00 96.88 89 SER A N 1
ATOM 686 C CA . SER A 1 89 ? 6.736 -12.567 -0.713 1.00 96.88 89 SER A CA 1
ATOM 687 C C . SER A 1 89 ? 6.008 -11.230 -0.911 1.00 96.88 89 SER A C 1
ATOM 689 O O . SER A 1 89 ? 4.919 -11.049 -0.371 1.00 96.88 89 SER A O 1
ATOM 691 N N . GLY A 1 90 ? 6.606 -10.278 -1.637 1.00 97.31 90 GLY A N 1
ATOM 692 C CA . GLY A 1 90 ? 6.025 -8.970 -1.939 1.00 97.31 90 GLY A CA 1
ATOM 693 C C . GLY A 1 90 ? 6.109 -7.950 -0.802 1.00 97.31 90 GLY A C 1
ATOM 694 O O . GLY A 1 90 ? 5.508 -6.880 -0.898 1.00 97.31 90 GLY A O 1
ATOM 695 N N . GLN A 1 91 ? 6.821 -8.253 0.286 1.00 97.44 91 GLN A N 1
ATOM 696 C CA . GLN A 1 91 ? 6.961 -7.325 1.408 1.00 97.44 91 GLN A CA 1
ATOM 697 C C . GLN A 1 91 ? 7.910 -6.188 1.034 1.00 97.44 91 GLN A C 1
ATOM 699 O O . GLN A 1 91 ? 8.994 -6.432 0.503 1.00 97.44 91 GLN A O 1
ATOM 704 N N . ILE A 1 92 ? 7.504 -4.962 1.358 1.00 97.75 92 ILE A N 1
ATOM 705 C CA . ILE A 1 92 ? 8.226 -3.736 1.020 1.00 97.75 92 ILE A CA 1
ATOM 706 C C . ILE A 1 92 ? 9.109 -3.322 2.201 1.00 97.75 92 ILE A C 1
ATOM 708 O O . ILE A 1 92 ? 8.652 -3.245 3.343 1.00 97.75 92 ILE A O 1
ATOM 712 N N . CYS A 1 93 ? 10.379 -3.027 1.933 1.00 95.06 93 CYS A N 1
ATOM 713 C CA . CYS A 1 93 ? 11.265 -2.361 2.879 1.00 95.06 93 CYS A CA 1
ATOM 714 C C . CYS A 1 93 ? 11.237 -0.850 2.621 1.00 95.06 93 CYS A C 1
ATOM 716 O O . CYS A 1 93 ? 12.047 -0.335 1.854 1.00 95.06 93 CYS A O 1
ATOM 718 N N . LEU A 1 94 ? 10.275 -0.170 3.243 1.00 94.12 94 LEU A N 1
ATOM 719 C CA . LEU A 1 94 ? 10.116 1.281 3.215 1.00 94.12 94 LEU A CA 1
ATOM 720 C C . LEU A 1 94 ? 9.930 1.768 4.657 1.00 94.12 94 LEU A C 1
ATOM 722 O O . LEU A 1 94 ? 9.178 1.162 5.420 1.00 94.12 94 LEU A O 1
ATOM 726 N N . ASP A 1 95 ? 10.652 2.814 5.034 1.00 90.50 95 ASP A N 1
ATOM 727 C CA . ASP A 1 95 ? 10.731 3.357 6.394 1.00 90.50 95 ASP A CA 1
ATOM 728 C C . ASP A 1 95 ? 9.399 3.921 6.896 1.00 90.50 95 ASP A C 1
ATOM 730 O O . ASP A 1 95 ? 9.019 3.641 8.035 1.00 90.50 95 ASP A O 1
ATOM 734 N N . ILE A 1 96 ? 8.644 4.606 6.032 1.00 94.44 96 ILE A N 1
ATOM 735 C CA . ILE A 1 96 ? 7.308 5.109 6.375 1.00 94.44 96 ILE A CA 1
ATOM 736 C C . ILE A 1 96 ? 6.321 3.977 6.676 1.00 94.44 96 ILE A C 1
ATOM 738 O O . ILE A 1 96 ? 5.372 4.168 7.411 1.00 94.44 96 ILE A O 1
ATOM 742 N N . LEU A 1 97 ? 6.549 2.753 6.187 1.00 92.69 97 LEU A N 1
ATOM 743 C CA . LEU A 1 97 ? 5.711 1.593 6.533 1.00 92.69 97 LEU A CA 1
ATOM 744 C C . LEU A 1 97 ? 6.181 0.875 7.812 1.00 92.69 97 LEU A C 1
ATOM 746 O O . LEU A 1 97 ? 5.691 -0.215 8.119 1.00 92.69 97 LEU A O 1
ATOM 750 N N . LYS A 1 98 ? 7.160 1.443 8.526 1.00 88.75 98 LYS A N 1
ATOM 751 C CA . LYS A 1 98 ? 7.781 0.873 9.725 1.00 88.75 98 LYS A CA 1
ATOM 752 C C . LYS A 1 98 ? 7.983 1.940 10.803 1.00 88.75 98 LYS A C 1
ATOM 754 O O . LYS A 1 98 ? 7.041 2.268 11.514 1.00 88.75 98 LYS A O 1
ATOM 759 N N . ASP A 1 99 ? 9.209 2.443 10.931 1.00 86.06 99 ASP A N 1
ATOM 760 C CA . ASP A 1 99 ? 9.660 3.240 12.072 1.00 86.06 99 ASP A CA 1
ATOM 761 C C . ASP A 1 99 ? 9.415 4.744 11.880 1.00 86.06 99 ASP A C 1
ATOM 763 O O . ASP A 1 99 ? 9.581 5.507 12.828 1.00 86.06 99 ASP A O 1
ATOM 767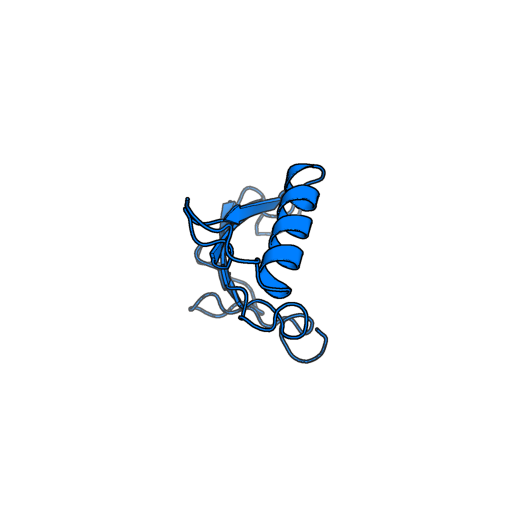 N N . GLN A 1 100 ? 9.059 5.183 10.667 1.00 92.81 100 GLN A N 1
ATOM 768 C CA . GLN A 1 100 ? 8.827 6.591 10.307 1.00 92.81 100 GLN A CA 1
ATOM 769 C C . GLN A 1 100 ? 7.397 6.830 9.788 1.00 92.81 100 GLN A C 1
ATOM 771 O O . GLN A 1 100 ? 7.205 7.571 8.826 1.00 92.81 100 GLN A O 1
ATOM 776 N N . TRP A 1 101 ? 6.413 6.153 10.391 1.00 94.38 101 TRP A N 1
ATOM 777 C CA . TRP A 1 101 ? 4.990 6.320 10.072 1.00 94.38 101 TRP A CA 1
ATOM 778 C C . TRP A 1 101 ? 4.416 7.648 10.581 1.00 94.38 101 TRP A C 1
ATOM 780 O O . TRP A 1 101 ? 4.671 7.988 11.760 1.00 94.38 101 TRP A O 1
#

Sequence (101 aa):
MKGSGQLSSSAKRIQKELAEISLDPPCNCSAGPKGDNIYEWVSTIMGPSSSPYQAGVFFLDIHFPADYPFKPPKVTFRTRIYHCNINSSGQICLDILKDQW

Secondary structure (DSSP, 8-state):
----PPPPHHHHHHHHHHHHHHHSPPTTEEEEEETTEEEEEEEEEEPPTTSTTTT-EEEEEEE--TTTTSS--EEEESS---BTTB-TT-BB--GGGTTT-

pLDDT: mean 93.51, std 10.98, range [41.38, 98.56]

Radius of gyration: 15.33 Å; chains: 1; bounding box: 51×26×34 Å